Protein AF-A0A7V1NTK4-F1 (afdb_monomer)

Nearest PDB structures (foldseek):
  6zw6-assembly1_A  TM=6.137E-01  e=1.648E+00  Nostoc punctiforme
  6zw5-assembly1_A  TM=5.924E-01  e=5.389E+00  Nostoc punctiforme
  6zvt-assembly1_A  TM=5.820E-01  e=6.829E+00  Nostoc punctiforme
  9eom-assembly1_A-2  TM=5.342E-01  e=8.157E+00  Synechocystis sp. PCC 6803

Secondary structure (DSSP, 8-state):
--HHHHHHHHHHHGGGGHHHHHHHHHHHHHHHHHHHHHHHHHHHHHHHHHH-TTS--HHHHHHHHHHHHHHHHHHHHHHHHHHHHHHHHHHHHHHHHHHHHGGGTTTSTTS-HHHHHHHHHH--

Foldseek 3Di:
DDPVVVVVVLVVVCVVVVVLVVLLVVLVVVLVVLVVVLVVLVVVLVVCCVVCVPDDSVVSVVVNVVSVVSSVVSVVSNVVSVVVSVVVSVVVLVVVVCVVVVVVPPPPPPDPPVVVVVVSVVVD

Radius of gyration: 24.44 Å; Cα contacts (8 Å, |Δi|>4): 50; chains: 1; bounding box: 51×30×72 Å

Sequence (124 aa):
MNQRKVLWRLLGMIRSLWGVMLFSIAMRTLNQSSGIAILTLGAWGLGLAIAQPTGNSRPVLVALVVMGMLKGVFRYLEQFSAHYVAFHLLAIIRDRFYLRIEPLAPAVLGERSGDVVSRAVSDA

Structure (mmCIF, N/CA/C/O backbone):
data_AF-A0A7V1NTK4-F1
#
_entry.id   AF-A0A7V1NTK4-F1
#
loop_
_atom_site.group_PDB
_atom_site.id
_atom_site.type_symbol
_atom_site.label_atom_id
_atom_site.label_alt_id
_atom_site.label_comp_id
_atom_site.label_asym_id
_atom_site.label_entity_id
_atom_site.label_seq_id
_atom_site.pdbx_PDB_ins_code
_atom_site.Cartn_x
_atom_site.Cartn_y
_atom_site.Cartn_z
_atom_site.occupancy
_atom_site.B_iso_or_equiv
_atom_site.auth_seq_id
_atom_site.auth_comp_id
_atom_site.auth_asym_id
_atom_site.auth_atom_id
_atom_site.pdbx_PDB_model_num
ATOM 1 N N . MET A 1 1 ? -1.214 3.061 32.966 1.00 56.53 1 MET A N 1
ATOM 2 C CA . MET A 1 1 ? -1.759 1.827 32.346 1.00 56.53 1 MET A CA 1
ATOM 3 C C . MET A 1 1 ? -0.845 1.444 31.181 1.00 56.53 1 MET A C 1
ATOM 5 O O . MET A 1 1 ? -0.594 2.299 30.347 1.00 56.53 1 MET A O 1
ATOM 9 N N . ASN A 1 2 ? -0.256 0.240 31.155 1.00 70.38 2 ASN A N 1
ATOM 10 C CA . ASN A 1 2 ? 0.754 -0.114 30.139 1.00 70.38 2 ASN A CA 1
ATOM 11 C C . ASN A 1 2 ? 0.161 -0.087 28.721 1.00 70.38 2 ASN A C 1
ATOM 13 O O . ASN A 1 2 ? -0.737 -0.876 28.429 1.00 70.38 2 ASN A O 1
ATOM 17 N N . GLN A 1 3 ? 0.722 0.745 27.838 1.00 72.06 3 GLN A N 1
ATOM 18 C CA . GLN A 1 3 ? 0.346 0.896 26.420 1.00 72.06 3 GLN A CA 1
ATOM 19 C C . GLN A 1 3 ? 0.213 -0.457 25.695 1.00 72.06 3 GLN A C 1
ATOM 21 O O . GLN A 1 3 ? -0.735 -0.703 24.952 1.00 72.06 3 GLN A O 1
ATOM 26 N N . ARG A 1 4 ? 1.101 -1.408 26.020 1.00 74.44 4 ARG A N 1
ATOM 27 C CA . ARG A 1 4 ? 1.062 -2.782 25.493 1.00 74.44 4 ARG A CA 1
ATOM 28 C C . ARG A 1 4 ? -0.246 -3.510 25.828 1.00 74.44 4 ARG A C 1
ATOM 30 O O . ARG A 1 4 ? -0.805 -4.168 24.962 1.00 74.44 4 ARG A O 1
ATOM 37 N N . LYS A 1 5 ? -0.775 -3.383 27.051 1.00 75.19 5 LYS A N 1
ATOM 38 C CA . LYS A 1 5 ? -2.032 -4.053 27.441 1.00 75.19 5 LYS A CA 1
ATOM 39 C C . LYS A 1 5 ? -3.237 -3.487 26.683 1.00 75.19 5 LYS A C 1
ATOM 41 O O . LYS A 1 5 ? -4.158 -4.239 26.389 1.00 75.19 5 LYS A O 1
ATOM 46 N N . VAL A 1 6 ? -3.220 -2.193 26.355 1.00 71.75 6 VAL A N 1
ATOM 47 C CA . VAL A 1 6 ? -4.275 -1.537 25.563 1.00 71.75 6 VAL A CA 1
ATOM 48 C C . VAL A 1 6 ? -4.248 -2.046 24.122 1.00 71.75 6 VAL A C 1
ATOM 50 O O . VAL A 1 6 ? -5.272 -2.518 23.633 1.00 71.75 6 VAL A O 1
ATOM 53 N N . LEU A 1 7 ? -3.066 -2.075 23.495 1.00 71.88 7 LEU A N 1
ATOM 54 C CA . LEU A 1 7 ? -2.865 -2.627 22.149 1.00 71.88 7 LEU A CA 1
ATOM 55 C C . LEU A 1 7 ? -3.349 -4.075 22.029 1.00 71.88 7 LEU A C 1
ATOM 57 O O . LEU A 1 7 ? -4.098 -4.398 21.112 1.00 71.88 7 LEU A O 1
ATOM 61 N N . TRP A 1 8 ? -2.995 -4.937 22.985 1.00 72.50 8 TRP A N 1
ATOM 62 C CA . TRP A 1 8 ? -3.443 -6.334 22.993 1.00 72.50 8 TRP A CA 1
ATOM 63 C C . TRP A 1 8 ? -4.965 -6.477 23.137 1.00 72.50 8 TRP A C 1
ATOM 65 O O . TRP A 1 8 ? -5.563 -7.379 22.551 1.00 72.50 8 TRP A O 1
ATOM 75 N N . ARG A 1 9 ? -5.618 -5.570 23.873 1.00 69.00 9 ARG A N 1
ATOM 76 C CA . ARG A 1 9 ? -7.079 -5.566 24.042 1.00 69.00 9 ARG A CA 1
ATOM 77 C C . ARG A 1 9 ? -7.808 -5.089 22.784 1.00 69.00 9 ARG A C 1
ATOM 79 O O . ARG A 1 9 ? -8.868 -5.626 22.471 1.00 69.00 9 ARG A O 1
ATOM 86 N N . LEU A 1 10 ? -7.238 -4.115 22.070 1.00 68.00 10 LEU A N 1
ATOM 87 C CA . LEU A 1 10 ? -7.746 -3.634 20.781 1.00 68.00 10 LEU A CA 1
ATOM 88 C C . LEU A 1 10 ? -7.548 -4.687 19.682 1.00 68.00 10 LEU A C 1
ATOM 90 O O . LEU A 1 10 ? -8.497 -5.014 18.975 1.00 68.00 10 LEU A O 1
ATOM 94 N N . LEU A 1 11 ? -6.370 -5.315 19.614 1.00 66.19 11 LEU A N 1
ATOM 95 C CA . LEU A 1 11 ? -6.080 -6.414 18.682 1.00 66.19 11 LEU A CA 1
ATOM 96 C C . LEU A 1 11 ? -7.015 -7.618 18.874 1.00 66.19 11 LEU A C 1
ATOM 98 O O . LEU A 1 11 ? -7.434 -8.231 17.893 1.00 66.19 11 LEU A O 1
ATOM 102 N N . GLY A 1 12 ? -7.388 -7.932 20.120 1.00 68.00 12 GLY A N 1
ATOM 103 C CA . GLY A 1 12 ? -8.380 -8.967 20.421 1.00 68.00 12 GLY A CA 1
ATOM 104 C C . GLY A 1 12 ? -9.799 -8.625 19.942 1.00 68.00 12 GLY A C 1
ATOM 105 O O . GLY A 1 12 ? -10.538 -9.524 19.552 1.00 68.00 12 GLY A O 1
ATOM 106 N N . MET A 1 13 ? -10.167 -7.340 19.915 1.00 65.12 13 MET A N 1
ATOM 107 C CA . MET A 1 13 ? -11.450 -6.849 19.381 1.00 65.12 13 MET A CA 1
ATOM 108 C C . MET A 1 13 ? -11.500 -6.892 17.852 1.00 65.12 13 MET A C 1
ATOM 110 O O . MET A 1 13 ? -12.519 -7.248 17.272 1.00 65.12 13 MET A O 1
ATOM 114 N N . ILE A 1 14 ? -10.374 -6.596 17.203 1.00 64.31 14 ILE A N 1
ATOM 115 C CA . ILE A 1 14 ? -10.219 -6.616 15.741 1.00 64.31 14 ILE A CA 1
ATOM 116 C C . ILE A 1 14 ? -10.069 -8.062 15.223 1.00 64.31 14 ILE A C 1
ATOM 118 O O . ILE A 1 14 ? -9.935 -8.282 14.023 1.00 64.31 14 ILE A O 1
ATOM 122 N N . ARG A 1 15 ? -10.143 -9.095 16.084 1.00 64.75 15 ARG A N 1
ATOM 123 C CA . ARG A 1 15 ? -9.973 -10.505 15.684 1.00 64.75 15 ARG A CA 1
ATOM 124 C C . ARG A 1 15 ? -10.883 -10.923 14.515 1.00 64.75 15 ARG A C 1
ATOM 126 O O . ARG A 1 15 ? -10.449 -11.683 13.656 1.00 64.75 15 ARG A O 1
ATOM 133 N N . SER A 1 16 ? -12.093 -10.367 14.433 1.00 68.06 16 SER A N 1
ATOM 134 C CA . SER A 1 16 ? -13.038 -10.619 13.332 1.00 68.06 16 SER A CA 1
ATOM 135 C C . SER A 1 16 ? -12.620 -10.011 11.980 1.00 68.06 16 SER A C 1
ATOM 137 O O . SER A 1 16 ? -13.156 -10.399 10.948 1.00 68.06 16 SER A O 1
ATOM 139 N N . LEU A 1 17 ? -11.673 -9.069 11.963 1.00 69.38 17 LEU A N 1
ATOM 140 C CA . LEU A 1 17 ? -11.235 -8.299 10.788 1.00 69.38 17 LEU A CA 1
ATOM 141 C C . LEU A 1 17 ? -9.837 -8.699 10.292 1.00 69.38 17 LEU A C 1
ATOM 143 O O . LEU A 1 17 ? -9.256 -8.017 9.447 1.00 69.38 17 LEU A O 1
ATOM 147 N N . TRP A 1 18 ? -9.281 -9.806 10.795 1.00 72.69 18 TRP A N 1
ATOM 148 C CA . TRP A 1 18 ? -7.934 -10.254 10.428 1.00 72.69 18 TRP A CA 1
ATOM 149 C C . TRP A 1 18 ? -7.754 -10.463 8.926 1.00 72.69 18 TRP A C 1
ATOM 151 O O . TRP A 1 18 ? -6.699 -10.118 8.403 1.00 72.69 18 TRP A O 1
ATOM 161 N N . GLY A 1 19 ? -8.783 -10.945 8.220 1.00 78.81 19 GLY A N 1
ATOM 162 C CA . GLY A 1 19 ? -8.730 -11.099 6.763 1.00 78.81 19 GLY A CA 1
ATOM 163 C C . GLY A 1 19 ? -8.516 -9.770 6.030 1.00 78.81 19 GLY A C 1
ATOM 164 O O . GLY A 1 19 ? -7.701 -9.694 5.115 1.00 78.81 19 GLY A O 1
ATOM 165 N N . VAL A 1 20 ? -9.174 -8.699 6.483 1.00 79.69 20 VAL A N 1
ATOM 166 C CA . VAL A 1 20 ? -9.052 -7.363 5.876 1.00 79.69 20 VAL A CA 1
ATOM 167 C C . VAL A 1 20 ? -7.706 -6.724 6.215 1.00 79.69 20 VAL A C 1
ATOM 169 O O . VAL A 1 20 ? -7.087 -6.113 5.347 1.00 79.69 20 VAL A O 1
ATOM 172 N N . MET A 1 21 ? -7.204 -6.902 7.441 1.00 81.38 21 MET A N 1
ATOM 173 C CA . MET A 1 21 ? -5.854 -6.446 7.796 1.00 81.38 21 MET A CA 1
ATOM 174 C C . MET A 1 21 ? -4.773 -7.175 6.998 1.00 81.38 21 MET A C 1
ATOM 176 O O . MET A 1 21 ? -3.851 -6.531 6.505 1.00 81.38 21 MET A O 1
ATOM 180 N N . LEU A 1 22 ? -4.881 -8.498 6.841 1.00 85.00 22 LEU A N 1
ATOM 181 C CA . LEU A 1 22 ? -3.911 -9.273 6.068 1.00 85.00 22 LEU A CA 1
ATOM 182 C C . LEU A 1 22 ? -3.913 -8.837 4.597 1.00 85.00 22 LEU A C 1
ATOM 184 O O . LEU A 1 22 ? -2.852 -8.661 4.003 1.00 85.00 22 LEU A O 1
ATOM 188 N N . PHE A 1 23 ? -5.102 -8.584 4.041 1.00 86.50 23 PHE A N 1
ATOM 189 C CA . PHE A 1 23 ? -5.263 -8.016 2.705 1.00 86.50 23 PHE A CA 1
ATOM 190 C C . PHE A 1 23 ? -4.633 -6.621 2.592 1.00 86.50 23 PHE A C 1
ATOM 192 O O . PHE A 1 23 ? -3.891 -6.362 1.649 1.00 86.50 23 PHE A O 1
ATOM 199 N N . SER A 1 24 ? -4.857 -5.746 3.576 1.00 84.75 24 SER A N 1
ATOM 200 C CA . SER A 1 24 ? -4.248 -4.411 3.632 1.00 84.75 24 SER A CA 1
ATOM 201 C C . SER A 1 24 ? -2.717 -4.481 3.646 1.00 84.75 24 SER A C 1
ATOM 203 O O . SER A 1 24 ? -2.055 -3.789 2.874 1.00 84.75 24 SER A O 1
ATOM 205 N N . ILE A 1 25 ? -2.143 -5.386 4.446 1.00 87.31 25 ILE A N 1
ATOM 206 C CA . ILE A 1 25 ? -0.693 -5.615 4.509 1.00 87.31 25 ILE A CA 1
ATOM 207 C C . ILE A 1 25 ? -0.164 -6.154 3.173 1.00 87.31 25 ILE A C 1
ATOM 209 O O . ILE A 1 25 ? 0.876 -5.691 2.709 1.00 87.31 25 ILE A O 1
ATOM 213 N N . ALA A 1 26 ? -0.874 -7.085 2.532 1.00 89.62 26 ALA A N 1
ATOM 214 C CA . ALA A 1 26 ? -0.493 -7.609 1.221 1.00 89.62 26 ALA A CA 1
ATOM 215 C C . ALA A 1 26 ? -0.540 -6.528 0.125 1.00 89.62 26 ALA A C 1
ATOM 217 O O . ALA A 1 26 ? 0.378 -6.418 -0.683 1.00 89.62 26 ALA A O 1
ATOM 218 N N . MET A 1 27 ? -1.574 -5.683 0.113 1.00 88.44 27 MET A N 1
ATOM 219 C CA . MET A 1 27 ? -1.655 -4.553 -0.821 1.00 88.44 27 MET A CA 1
ATOM 220 C C . MET A 1 27 ? -0.543 -3.536 -0.563 1.00 88.44 27 MET A C 1
ATOM 222 O O . MET A 1 27 ? 0.059 -3.035 -1.510 1.00 88.44 27 MET A O 1
ATOM 226 N N . ARG A 1 28 ? -0.207 -3.287 0.706 1.00 90.25 28 ARG A N 1
ATOM 227 C CA . ARG A 1 28 ? 0.896 -2.405 1.097 1.00 90.25 28 ARG A CA 1
ATOM 228 C C . ARG A 1 28 ? 2.251 -2.915 0.621 1.00 90.25 28 ARG A C 1
ATOM 230 O O . ARG A 1 28 ? 3.049 -2.136 0.101 1.00 90.25 28 ARG A O 1
ATOM 237 N N . THR A 1 29 ? 2.531 -4.208 0.773 1.00 92.12 29 THR A N 1
ATOM 238 C CA . THR A 1 29 ? 3.794 -4.787 0.290 1.00 92.12 29 THR A CA 1
ATOM 239 C C . THR A 1 29 ? 3.876 -4.757 -1.235 1.00 92.12 29 THR A C 1
ATOM 241 O O . THR A 1 29 ? 4.931 -4.410 -1.764 1.00 92.12 29 THR A O 1
ATOM 244 N N . LEU A 1 30 ? 2.771 -5.020 -1.943 1.00 91.25 30 LEU A N 1
ATOM 245 C CA . LEU A 1 30 ? 2.687 -4.905 -3.406 1.00 91.25 30 LEU A CA 1
ATOM 246 C C . LEU A 1 30 ? 2.836 -3.460 -3.907 1.00 91.25 30 LEU A C 1
ATOM 248 O O . LEU A 1 30 ? 3.503 -3.204 -4.910 1.00 91.25 30 LEU A O 1
ATOM 252 N N . ASN A 1 31 ? 2.244 -2.494 -3.209 1.00 91.50 31 ASN A N 1
ATOM 253 C CA . ASN A 1 31 ? 2.393 -1.073 -3.510 1.00 91.50 31 ASN A CA 1
ATOM 254 C C . ASN A 1 31 ? 3.859 -0.632 -3.342 1.00 91.50 31 ASN A C 1
ATOM 256 O O . ASN A 1 31 ? 4.423 0.034 -4.218 1.00 91.50 31 ASN A O 1
ATOM 260 N N . GLN A 1 32 ? 4.509 -1.064 -2.256 1.00 91.62 32 GLN A N 1
ATOM 261 C CA . GLN A 1 32 ? 5.915 -0.759 -2.002 1.00 91.62 32 GLN A CA 1
ATOM 262 C C . GLN A 1 32 ? 6.844 -1.418 -3.032 1.00 91.62 32 GLN A C 1
ATOM 264 O O . GLN A 1 32 ? 7.748 -0.755 -3.547 1.00 91.62 32 GLN A O 1
ATOM 269 N N . SER A 1 33 ? 6.605 -2.685 -3.384 1.00 91.31 33 SER A N 1
ATOM 270 C CA . SER A 1 33 ? 7.389 -3.384 -4.408 1.00 91.31 33 SER A CA 1
ATOM 271 C C . SER A 1 33 ? 7.208 -2.753 -5.790 1.00 91.31 33 SER A C 1
ATOM 273 O O . SER A 1 33 ? 8.196 -2.558 -6.495 1.00 91.31 33 SER A O 1
ATOM 275 N N . SER A 1 34 ? 5.993 -2.320 -6.139 1.00 89.56 34 SER A N 1
ATOM 276 C CA . SER A 1 34 ? 5.722 -1.571 -7.376 1.00 89.56 34 SER A CA 1
ATOM 277 C C . SER A 1 34 ? 6.485 -0.244 -7.413 1.00 89.56 34 SER A C 1
ATOM 279 O O . SER A 1 34 ? 6.995 0.156 -8.456 1.00 89.56 34 SER A O 1
ATOM 281 N N . GLY A 1 35 ? 6.627 0.437 -6.270 1.00 90.50 35 GLY A N 1
ATOM 282 C CA . GLY A 1 35 ? 7.467 1.631 -6.158 1.00 90.50 35 GLY A CA 1
ATOM 283 C C . GLY A 1 35 ? 8.935 1.356 -6.497 1.00 90.50 35 GLY A C 1
ATOM 284 O O . GLY A 1 35 ? 9.528 2.094 -7.282 1.00 90.50 35 GLY A O 1
ATOM 285 N N . ILE A 1 36 ? 9.496 0.272 -5.958 1.00 93.69 36 ILE A N 1
ATOM 286 C CA . ILE A 1 36 ? 10.873 -0.158 -6.248 1.00 93.69 36 ILE A CA 1
ATOM 287 C C . ILE A 1 36 ? 11.013 -0.566 -7.724 1.00 93.69 36 ILE A C 1
ATOM 289 O O . ILE A 1 36 ? 11.988 -0.194 -8.380 1.00 93.69 36 ILE A O 1
ATOM 293 N N . ALA A 1 37 ? 10.023 -1.271 -8.277 1.00 91.94 37 ALA A N 1
ATOM 294 C CA . ALA A 1 37 ? 10.003 -1.686 -9.678 1.00 91.94 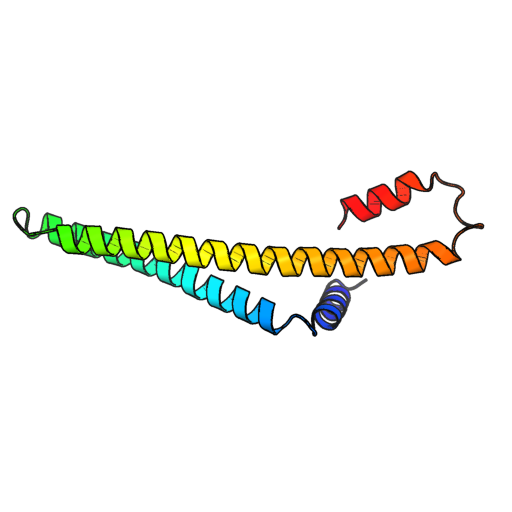37 ALA A CA 1
ATOM 295 C C . ALA A 1 37 ? 9.994 -0.488 -10.644 1.00 91.94 37 ALA A C 1
ATOM 297 O O . ALA A 1 37 ? 10.749 -0.475 -11.609 1.00 91.94 37 ALA A O 1
ATOM 298 N N . ILE A 1 38 ? 9.205 0.554 -10.365 1.00 92.75 38 ILE A N 1
ATOM 299 C CA . ILE A 1 38 ? 9.185 1.780 -11.182 1.00 92.75 38 ILE A CA 1
ATOM 300 C C . ILE A 1 38 ? 10.546 2.479 -11.154 1.00 92.75 38 ILE A C 1
ATOM 302 O O . ILE A 1 38 ? 11.039 2.893 -12.200 1.00 92.75 38 ILE A O 1
ATOM 306 N N . LEU A 1 39 ? 11.168 2.601 -9.975 1.00 94.25 39 LEU A N 1
ATOM 307 C CA . LEU A 1 39 ? 12.478 3.246 -9.841 1.00 94.25 39 LEU A CA 1
ATOM 308 C C . LEU A 1 39 ? 13.568 2.479 -10.598 1.00 94.25 39 LEU A C 1
ATOM 310 O O . LEU A 1 39 ? 14.354 3.078 -11.330 1.00 94.25 39 LEU A O 1
ATOM 314 N N . THR A 1 40 ? 13.589 1.154 -10.459 1.00 93.62 40 THR A N 1
ATOM 315 C CA . THR A 1 40 ? 14.566 0.285 -11.134 1.00 93.62 40 THR A CA 1
ATOM 316 C C . THR A 1 40 ? 14.361 0.255 -12.650 1.00 93.62 40 THR A C 1
ATOM 318 O O . THR A 1 40 ? 15.326 0.440 -13.390 1.00 93.62 40 THR A O 1
ATOM 321 N N . LEU A 1 41 ? 13.117 0.120 -13.129 1.00 92.38 41 LEU A N 1
ATOM 322 C CA . LEU A 1 41 ? 12.783 0.205 -14.557 1.00 92.38 41 LEU A CA 1
ATOM 323 C C . LEU A 1 41 ? 13.091 1.586 -15.142 1.00 92.38 41 LEU A C 1
ATOM 325 O O . LEU A 1 41 ? 13.567 1.673 -16.271 1.00 92.38 41 LEU A O 1
ATOM 329 N N . GLY A 1 42 ? 12.854 2.657 -14.383 1.00 91.81 42 GLY A N 1
ATOM 330 C CA . GLY A 1 42 ? 13.176 4.021 -14.792 1.00 91.81 42 GLY A CA 1
ATOM 331 C C . GLY A 1 42 ? 14.680 4.227 -14.964 1.00 91.81 42 GLY A C 1
ATOM 332 O O . GL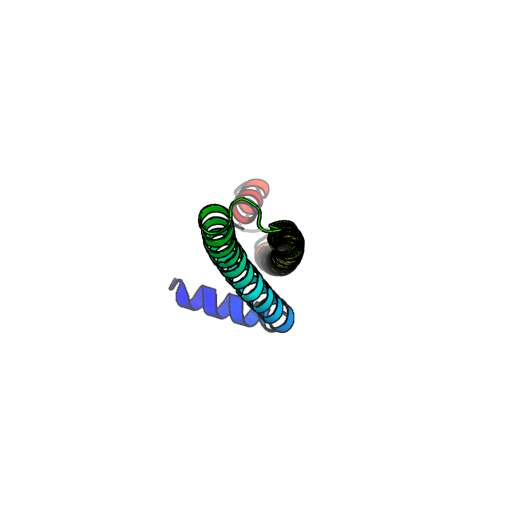Y A 1 42 ? 15.112 4.741 -15.994 1.00 91.81 42 GLY A O 1
ATOM 333 N N . ALA A 1 43 ? 15.483 3.764 -14.002 1.00 93.81 43 ALA A N 1
ATOM 334 C CA . ALA A 1 43 ? 16.941 3.838 -14.074 1.00 93.81 43 ALA A CA 1
ATOM 335 C C . ALA A 1 43 ? 17.506 3.010 -15.241 1.00 93.81 43 ALA A C 1
ATOM 337 O O . ALA A 1 43 ? 18.332 3.504 -16.009 1.00 93.81 43 ALA A O 1
ATOM 338 N N . TRP A 1 44 ? 17.020 1.778 -15.417 1.00 91.56 44 TRP A N 1
ATOM 339 C CA . TRP A 1 44 ? 17.399 0.917 -16.541 1.00 91.56 44 TRP A CA 1
ATOM 340 C C . TRP A 1 44 ? 17.018 1.533 -17.893 1.00 91.56 44 TRP A C 1
ATOM 342 O O . TRP A 1 44 ? 17.827 1.588 -18.818 1.00 91.56 44 TRP A O 1
ATOM 352 N N . GLY A 1 45 ? 15.793 2.050 -17.987 1.00 90.50 45 GLY A N 1
ATOM 353 C CA . GLY A 1 45 ? 15.271 2.739 -19.159 1.00 90.50 45 GLY A CA 1
ATOM 354 C C . GLY A 1 45 ? 16.096 3.949 -19.571 1.00 90.50 45 GLY A C 1
ATOM 355 O O . GLY A 1 45 ? 16.394 4.124 -20.752 1.00 90.50 45 GLY A O 1
ATOM 356 N N . LEU A 1 46 ? 16.495 4.758 -18.590 1.00 90.38 46 LEU A N 1
ATOM 357 C CA . LEU A 1 46 ? 17.370 5.903 -18.807 1.00 90.38 46 LEU A CA 1
ATOM 358 C C . LEU A 1 46 ? 18.751 5.461 -19.308 1.00 90.38 46 LEU A C 1
ATOM 360 O O . LEU A 1 46 ? 19.259 6.033 -20.269 1.00 90.38 46 LEU A O 1
ATOM 364 N N . GLY A 1 47 ? 19.326 4.411 -18.714 1.00 91.56 47 GLY A N 1
ATOM 365 C CA . GLY A 1 47 ? 20.595 3.835 -19.165 1.00 91.56 47 GLY A CA 1
ATOM 366 C C . GLY A 1 47 ? 20.548 3.366 -20.623 1.00 91.56 47 GLY A C 1
ATOM 367 O O . GLY A 1 47 ? 21.453 3.677 -21.396 1.00 91.56 47 GLY A O 1
ATOM 368 N N . LEU A 1 48 ? 19.464 2.695 -21.029 1.00 88.94 48 LEU A N 1
ATOM 369 C CA . LEU A 1 48 ? 19.251 2.285 -22.421 1.00 88.94 48 LEU A CA 1
ATOM 370 C C . LEU A 1 48 ? 19.126 3.479 -23.373 1.00 88.94 48 LEU A C 1
ATOM 372 O O . LEU A 1 48 ? 19.711 3.453 -24.453 1.00 88.94 48 LEU A O 1
ATOM 376 N N . ALA A 1 49 ? 18.397 4.523 -22.975 1.00 88.19 49 ALA A N 1
ATOM 377 C CA . ALA A 1 49 ? 18.225 5.723 -23.792 1.00 88.19 49 ALA A CA 1
ATOM 378 C C . ALA A 1 49 ? 19.549 6.474 -24.019 1.00 88.19 49 ALA A C 1
ATOM 380 O O . ALA A 1 49 ? 19.761 7.033 -25.092 1.00 88.19 49 ALA A O 1
ATOM 381 N N . ILE A 1 50 ? 20.449 6.457 -23.029 1.00 90.50 50 ILE A N 1
ATOM 382 C CA . ILE A 1 50 ? 21.792 7.038 -23.148 1.00 90.50 50 ILE A CA 1
ATOM 383 C C . ILE A 1 50 ? 22.690 6.158 -24.030 1.00 90.50 50 ILE A C 1
ATOM 385 O O . ILE A 1 50 ? 23.405 6.676 -24.885 1.00 90.50 50 ILE A O 1
ATOM 389 N N . ALA A 1 51 ? 22.657 4.835 -23.841 1.00 89.38 51 ALA A N 1
ATOM 390 C CA . ALA A 1 51 ? 23.513 3.900 -24.573 1.00 89.38 51 ALA A CA 1
ATOM 391 C C . ALA A 1 51 ? 23.126 3.747 -26.054 1.00 89.38 51 ALA A C 1
ATOM 393 O O . ALA A 1 51 ? 23.990 3.499 -26.893 1.00 89.38 51 ALA A O 1
ATOM 394 N N . GLN A 1 52 ? 21.838 3.875 -26.386 1.00 85.88 52 GLN A N 1
ATOM 395 C CA . GLN A 1 52 ? 21.321 3.753 -27.750 1.00 85.88 52 GLN A CA 1
ATOM 396 C C . GLN A 1 52 ? 20.331 4.894 -28.048 1.00 85.88 52 GLN A C 1
ATOM 398 O O . GLN A 1 52 ? 19.119 4.694 -27.946 1.00 85.88 52 GLN A O 1
ATOM 403 N N . PRO A 1 53 ? 20.813 6.079 -28.473 1.00 77.12 53 PRO A N 1
ATOM 404 C CA . PRO A 1 53 ? 19.971 7.265 -28.682 1.00 77.12 53 PRO A CA 1
ATOM 405 C C . PRO A 1 53 ? 18.887 7.090 -29.756 1.00 77.12 53 PRO A C 1
ATOM 407 O O . PRO A 1 53 ? 17.849 7.744 -29.711 1.00 77.12 53 PRO A O 1
ATOM 410 N N . THR A 1 54 ? 19.118 6.206 -30.729 1.00 81.06 54 THR A N 1
ATOM 411 C CA . THR A 1 54 ? 18.166 5.847 -31.796 1.00 81.06 54 THR A CA 1
ATOM 412 C C . THR A 1 54 ? 17.318 4.616 -31.455 1.00 81.06 54 THR A C 1
ATOM 414 O O . THR A 1 54 ? 16.477 4.204 -32.255 1.00 81.06 54 THR A O 1
ATOM 417 N N . GLY A 1 55 ? 17.527 4.017 -30.279 1.00 79.81 55 GLY A N 1
ATOM 418 C CA . GLY A 1 55 ? 16.785 2.858 -29.802 1.00 79.81 55 GLY A CA 1
ATOM 419 C C . GLY A 1 55 ? 15.324 3.187 -29.487 1.00 79.81 55 GLY A C 1
ATOM 420 O O . GLY A 1 55 ? 14.971 4.295 -29.084 1.00 79.81 55 GLY A O 1
ATOM 421 N N . ASN A 1 56 ? 14.439 2.202 -29.651 1.00 85.81 56 ASN A N 1
ATOM 422 C CA . ASN A 1 56 ? 13.022 2.377 -29.349 1.00 85.81 56 ASN A CA 1
ATOM 423 C C . ASN A 1 56 ? 12.776 2.336 -27.828 1.00 85.81 56 ASN A C 1
ATOM 425 O O . ASN A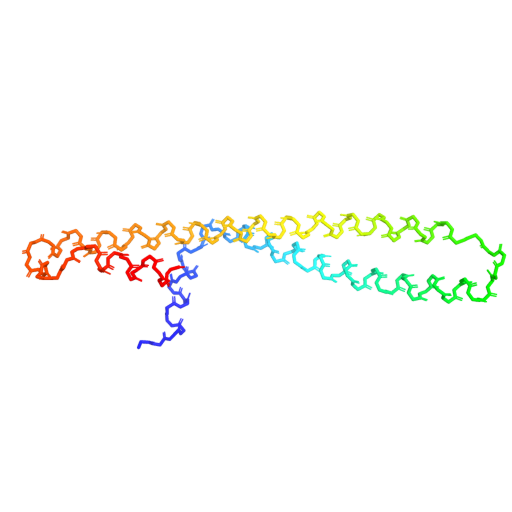 1 56 ? 12.738 1.261 -27.232 1.00 85.81 56 ASN A O 1
ATOM 429 N N . SER A 1 57 ? 12.561 3.498 -27.205 1.00 86.12 57 SER A N 1
ATOM 430 C CA . SER A 1 57 ? 12.269 3.644 -25.765 1.00 86.12 57 SER A CA 1
ATOM 431 C C . SER A 1 57 ? 10.783 3.498 -25.404 1.00 86.12 57 SER A C 1
ATOM 433 O O . SER A 1 57 ? 10.430 3.400 -24.226 1.00 86.12 57 SER A O 1
ATOM 435 N N . ARG A 1 58 ? 9.894 3.411 -26.404 1.00 88.75 58 ARG A N 1
ATOM 436 C CA . ARG A 1 58 ? 8.446 3.220 -26.213 1.00 88.75 58 ARG A CA 1
ATOM 437 C C . ARG A 1 58 ? 8.063 2.052 -25.290 1.00 88.75 58 ARG A C 1
ATOM 439 O O . ARG A 1 58 ? 7.206 2.282 -24.441 1.00 88.75 58 ARG A O 1
ATOM 446 N N . PRO A 1 59 ? 8.639 0.833 -25.382 1.00 89.69 59 PRO A N 1
ATOM 447 C CA . PRO A 1 59 ? 8.225 -0.273 -24.514 1.00 89.69 59 PRO A CA 1
ATOM 448 C C . PRO A 1 59 ? 8.502 0.005 -23.034 1.00 89.69 59 PRO A C 1
ATOM 450 O O . PRO A 1 59 ? 7.683 -0.336 -22.185 1.00 89.69 59 PRO A O 1
ATOM 453 N N . VAL A 1 60 ? 9.611 0.682 -22.723 1.00 90.56 60 VAL A N 1
ATOM 454 C CA . VAL A 1 60 ? 9.952 1.079 -21.351 1.00 90.56 60 VAL A CA 1
ATOM 455 C C . VAL A 1 60 ? 8.952 2.108 -20.828 1.00 90.56 60 VAL A C 1
ATOM 457 O O . VAL A 1 60 ? 8.456 1.972 -19.712 1.00 90.56 60 VAL A O 1
ATOM 460 N N . LEU A 1 61 ? 8.610 3.111 -21.643 1.00 90.88 61 LEU A N 1
ATOM 461 C CA . LEU A 1 61 ? 7.619 4.125 -21.277 1.00 90.88 61 LEU A CA 1
ATOM 462 C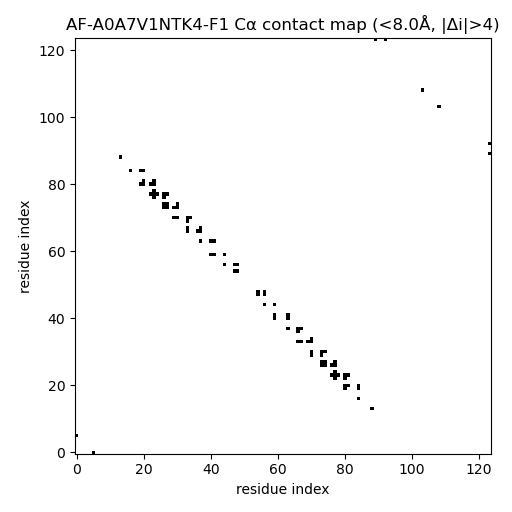 C . LEU A 1 61 ? 6.241 3.504 -21.026 1.00 90.88 61 LEU A C 1
ATOM 464 O O . LEU A 1 61 ? 5.607 3.809 -20.018 1.00 90.88 61 LEU A O 1
ATOM 468 N N . VAL A 1 62 ? 5.799 2.591 -21.894 1.00 94.25 62 VAL A N 1
ATOM 469 C CA . VAL A 1 62 ? 4.535 1.862 -21.711 1.00 94.25 62 VAL A CA 1
ATOM 470 C C . VAL A 1 62 ? 4.574 1.028 -20.428 1.00 94.25 62 VAL A C 1
ATOM 472 O O . VAL A 1 62 ? 3.634 1.093 -19.638 1.00 94.25 62 VAL A O 1
ATOM 475 N N . ALA A 1 63 ? 5.669 0.307 -20.168 1.00 92.19 63 ALA A N 1
ATOM 476 C CA . ALA A 1 63 ? 5.829 -0.470 -18.940 1.00 92.19 63 ALA A CA 1
ATOM 477 C C . ALA A 1 63 ? 5.767 0.410 -17.679 1.00 92.19 63 ALA A C 1
ATOM 479 O O . ALA A 1 63 ? 5.111 0.035 -16.707 1.00 92.19 63 ALA A O 1
ATOM 480 N N . LEU A 1 64 ? 6.385 1.598 -17.702 1.00 93.19 64 LEU A N 1
ATOM 481 C CA . LEU A 1 64 ? 6.327 2.568 -16.604 1.00 93.19 64 LEU A CA 1
ATOM 482 C C . LEU A 1 64 ? 4.907 3.095 -16.368 1.00 93.19 64 LEU A C 1
ATOM 484 O O . LEU A 1 64 ? 4.485 3.189 -15.216 1.00 93.19 64 LEU A O 1
ATOM 488 N N . VAL A 1 65 ? 4.155 3.400 -17.430 1.00 94.75 65 VAL A N 1
ATOM 489 C CA . VAL A 1 65 ? 2.756 3.849 -17.318 1.00 94.75 65 VAL A CA 1
ATOM 490 C C . VAL A 1 65 ? 1.879 2.748 -16.722 1.00 94.75 65 VAL A C 1
ATOM 492 O O . VAL A 1 65 ? 1.126 3.008 -15.783 1.00 94.75 65 VAL A O 1
ATOM 495 N N . VAL A 1 66 ? 2.014 1.511 -17.207 1.00 94.94 66 VAL A N 1
ATOM 496 C CA . VAL A 1 66 ? 1.255 0.356 -16.699 1.00 94.94 66 VAL A CA 1
ATOM 497 C C . VAL A 1 66 ? 1.586 0.085 -15.228 1.00 94.94 66 VAL A C 1
ATOM 499 O O . VAL A 1 66 ? 0.676 -0.045 -14.409 1.00 94.94 66 VAL A O 1
ATOM 502 N N . MET A 1 67 ? 2.872 0.071 -14.860 1.00 92.44 67 MET A N 1
ATOM 503 C CA . MET A 1 67 ? 3.309 -0.061 -13.463 1.00 92.44 67 MET A CA 1
ATOM 504 C C . MET A 1 67 ? 2.795 1.086 -12.584 1.00 92.44 67 MET A C 1
ATOM 506 O O . MET A 1 67 ? 2.370 0.854 -11.452 1.00 92.44 67 MET A O 1
ATOM 510 N N . GLY A 1 68 ? 2.794 2.319 -13.096 1.00 91.88 68 GLY A N 1
ATOM 511 C CA . GLY A 1 68 ? 2.252 3.486 -12.401 1.00 91.88 68 GLY A CA 1
ATOM 512 C C . GLY A 1 68 ? 0.755 3.355 -12.114 1.00 91.88 68 GLY A C 1
ATOM 513 O O . GLY A 1 68 ? 0.320 3.623 -10.991 1.00 91.88 68 GLY A O 1
ATOM 514 N N . MET A 1 69 ? -0.025 2.881 -13.090 1.00 95.00 69 MET A N 1
ATOM 515 C CA . MET A 1 69 ? -1.452 2.596 -12.906 1.00 95.00 69 MET A CA 1
ATOM 516 C C . MET A 1 69 ? -1.682 1.482 -11.880 1.00 95.00 69 MET A C 1
ATOM 518 O O . MET A 1 69 ? -2.474 1.668 -10.957 1.00 95.00 69 MET A O 1
ATOM 522 N N . LEU A 1 70 ? -0.954 0.365 -11.984 1.00 91.25 70 LEU A N 1
ATOM 523 C CA . LEU A 1 70 ? -1.041 -0.746 -11.027 1.00 91.25 70 LEU A CA 1
ATOM 524 C C . LEU A 1 70 ? -0.721 -0.293 -9.600 1.00 91.25 70 LEU A C 1
ATOM 526 O O . LEU A 1 70 ? -1.478 -0.582 -8.674 1.00 91.25 70 LEU A O 1
ATOM 530 N N . LYS A 1 71 ? 0.341 0.499 -9.424 1.00 90.00 71 LYS A N 1
ATOM 531 C CA . LYS A 1 71 ? 0.679 1.111 -8.135 1.00 90.00 71 LYS A CA 1
ATOM 532 C C . LYS A 1 71 ? -0.470 1.970 -7.598 1.00 90.00 71 LYS A C 1
ATOM 534 O O . LYS A 1 71 ? -0.778 1.906 -6.410 1.00 90.00 71 LYS A O 1
ATOM 539 N N . GLY A 1 72 ? -1.119 2.753 -8.460 1.00 90.69 72 GLY A N 1
ATOM 540 C CA . GLY A 1 72 ? -2.299 3.542 -8.100 1.00 90.69 72 GLY A CA 1
ATOM 541 C C . GLY A 1 72 ? -3.444 2.677 -7.568 1.00 90.69 72 GLY A C 1
ATOM 542 O O . GLY A 1 72 ? -4.008 2.994 -6.519 1.00 90.69 72 GLY A O 1
ATOM 543 N N . VAL A 1 73 ? -3.732 1.558 -8.239 1.00 91.88 73 VAL A N 1
ATOM 544 C CA . VAL A 1 73 ? -4.753 0.585 -7.816 1.00 91.88 73 VAL A CA 1
ATOM 545 C C . VAL A 1 73 ? -4.391 -0.046 -6.470 1.00 91.88 73 VAL A C 1
ATOM 547 O O . VAL A 1 73 ? -5.226 -0.059 -5.566 1.00 91.88 73 VAL A O 1
ATOM 550 N N . PHE A 1 74 ? -3.147 -0.501 -6.285 1.00 88.56 74 PHE A N 1
ATOM 551 C CA . PHE A 1 74 ? -2.705 -1.080 -5.010 1.00 88.56 74 PHE A CA 1
ATOM 552 C C . PHE A 1 74 ? -2.793 -0.077 -3.861 1.00 88.56 74 PHE A C 1
ATOM 554 O O . PHE A 1 74 ? -3.288 -0.421 -2.789 1.00 88.56 74 PHE A O 1
ATOM 561 N N . ARG A 1 75 ? -2.403 1.183 -4.095 1.00 89.19 75 ARG A N 1
ATOM 562 C CA . ARG A 1 75 ? -2.542 2.256 -3.101 1.00 89.19 75 ARG A CA 1
ATOM 563 C C . ARG A 1 75 ? -4.005 2.504 -2.735 1.00 89.19 75 ARG A C 1
ATOM 565 O O . ARG A 1 75 ? -4.310 2.707 -1.564 1.00 89.19 75 ARG A O 1
ATOM 572 N N . TYR A 1 76 ? -4.907 2.491 -3.715 1.00 90.00 76 TYR A N 1
ATOM 573 C CA . TYR A 1 76 ? -6.334 2.679 -3.458 1.00 90.00 76 TYR A CA 1
ATOM 574 C C . TYR A 1 76 ? -6.907 1.545 -2.597 1.00 90.00 76 TYR A C 1
ATOM 576 O O . TYR A 1 76 ? -7.577 1.809 -1.601 1.00 90.00 76 TYR A O 1
ATOM 584 N N . LEU A 1 77 ? -6.588 0.290 -2.930 1.00 87.31 77 LEU A N 1
ATOM 585 C CA . LEU A 1 77 ? -7.022 -0.881 -2.161 1.00 87.31 77 LEU A CA 1
ATOM 586 C C . LEU A 1 77 ? -6.436 -0.896 -0.740 1.00 87.31 77 LEU A C 1
ATOM 588 O O . LEU A 1 77 ? -7.139 -1.226 0.221 1.00 87.31 77 LEU A O 1
ATOM 592 N N . GLU A 1 78 ? -5.172 -0.498 -0.586 1.00 86.50 78 GLU A N 1
ATOM 593 C CA . GLU A 1 78 ? -4.534 -0.315 0.722 1.00 86.50 78 GLU A CA 1
ATOM 594 C C . GLU A 1 78 ? -5.297 0.724 1.555 1.00 86.50 78 GLU A C 1
ATOM 596 O O . GLU A 1 78 ? -5.670 0.455 2.697 1.00 86.50 78 GLU A O 1
ATOM 601 N N . GLN A 1 79 ? -5.597 1.888 0.977 1.00 87.19 79 GLN A N 1
ATOM 602 C CA . GLN A 1 79 ? -6.247 2.972 1.707 1.00 87.19 79 GLN A CA 1
ATOM 603 C C . GLN A 1 79 ? -7.706 2.657 2.051 1.00 87.19 79 GLN A C 1
ATOM 605 O O . GLN A 1 79 ? -8.148 2.949 3.162 1.00 87.19 79 GLN A O 1
ATOM 610 N N . PHE A 1 80 ? -8.438 2.005 1.145 1.00 86.81 80 PHE A N 1
ATOM 611 C CA . PHE A 1 80 ? -9.808 1.565 1.397 1.00 86.81 80 PHE A CA 1
ATOM 612 C C . PHE A 1 80 ? -9.875 0.550 2.545 1.00 86.81 80 PHE A C 1
ATOM 614 O O . PHE A 1 80 ? -10.665 0.710 3.476 1.00 86.81 80 PHE A O 1
ATOM 621 N N . SER A 1 81 ? -9.005 -0.465 2.523 1.00 85.25 81 SER A N 1
ATOM 622 C CA . SER A 1 81 ? -8.955 -1.481 3.582 1.00 85.25 81 SER A CA 1
ATOM 623 C C . SER A 1 81 ? -8.530 -0.892 4.930 1.00 85.25 81 SER A C 1
ATOM 625 O O . SER A 1 81 ? -9.134 -1.216 5.954 1.00 85.25 81 SER A O 1
ATOM 627 N N . ALA A 1 82 ? -7.561 0.027 4.940 1.00 82.69 82 ALA A N 1
ATOM 628 C CA . ALA A 1 82 ? -7.145 0.728 6.151 1.00 82.69 82 ALA A CA 1
ATOM 629 C C . ALA A 1 82 ? -8.286 1.567 6.749 1.00 82.69 82 ALA A C 1
ATOM 631 O O . ALA A 1 82 ? -8.519 1.531 7.958 1.00 82.69 82 ALA A O 1
ATOM 632 N N . HIS A 1 83 ? -9.034 2.280 5.904 1.00 87.88 83 HIS A N 1
ATOM 633 C CA . HIS A 1 83 ? -10.149 3.114 6.344 1.00 87.88 83 HIS A CA 1
ATOM 634 C C . HIS A 1 83 ? -11.309 2.285 6.899 1.00 87.88 83 HIS A C 1
ATOM 636 O O . HIS A 1 83 ? -11.871 2.621 7.941 1.00 87.88 83 HIS A O 1
ATOM 642 N N . TYR A 1 84 ? -11.612 1.156 6.255 1.00 84.94 84 TYR A N 1
ATOM 643 C CA . TYR A 1 84 ? -12.610 0.212 6.744 1.00 84.94 84 TYR A CA 1
ATOM 644 C C . TYR A 1 84 ? -12.271 -0.285 8.155 1.00 84.94 84 TYR A C 1
ATOM 646 O O . TYR A 1 84 ? -13.123 -0.259 9.043 1.00 84.94 84 TYR A O 1
ATOM 654 N N . VAL A 1 85 ? -11.014 -0.681 8.390 1.00 83.19 85 VAL A N 1
ATOM 655 C CA . VAL A 1 85 ? -10.554 -1.125 9.715 1.00 83.19 85 VAL A CA 1
ATOM 656 C C . VAL A 1 85 ? -10.644 0.008 10.742 1.00 83.19 85 VAL A C 1
ATOM 658 O O . VAL A 1 85 ? -11.118 -0.227 11.854 1.00 83.19 85 VAL A O 1
ATOM 661 N N . ALA A 1 86 ? -10.246 1.230 10.374 1.00 84.81 86 ALA A N 1
ATOM 662 C CA . ALA A 1 86 ? -10.293 2.390 11.263 1.00 84.81 86 ALA A CA 1
ATOM 663 C C . ALA A 1 86 ? -11.726 2.720 11.713 1.00 84.81 86 ALA A C 1
ATOM 665 O O . ALA A 1 86 ? -11.981 2.855 12.909 1.00 84.81 86 ALA A O 1
ATOM 666 N N . PHE A 1 87 ? -12.684 2.773 10.784 1.00 84.56 87 PHE A N 1
ATOM 667 C CA . PHE A 1 87 ? -14.080 3.046 11.127 1.00 84.56 87 PHE A CA 1
ATOM 668 C C . PHE A 1 87 ? -14.726 1.948 11.954 1.00 84.56 87 PHE A C 1
ATOM 670 O O . PHE A 1 87 ? -15.496 2.242 12.868 1.00 84.56 87 PHE A O 1
ATOM 677 N N . HIS A 1 88 ? -14.402 0.688 11.673 1.00 82.81 88 HIS A N 1
ATOM 678 C CA . HIS A 1 88 ? -14.922 -0.414 12.470 1.00 82.81 88 HIS A CA 1
ATOM 679 C C . HIS A 1 88 ? -14.398 -0.351 13.908 1.00 82.81 88 HIS A C 1
ATOM 681 O O . HIS A 1 88 ? -15.145 -0.572 14.860 1.00 82.81 88 HIS A O 1
ATOM 687 N N . LEU A 1 89 ? -13.123 0.009 14.074 1.00 82.06 89 LEU A N 1
ATOM 688 C CA . LEU A 1 89 ? -12.533 0.208 15.390 1.00 82.06 89 LEU A CA 1
ATOM 689 C C . LEU A 1 89 ? -13.206 1.368 16.134 1.00 82.06 89 LEU A C 1
ATOM 691 O O . LEU A 1 89 ? -13.574 1.211 17.298 1.00 82.06 89 LEU A O 1
ATOM 695 N N . LEU A 1 90 ? -13.426 2.490 15.446 1.00 82.75 90 LEU A N 1
ATOM 696 C CA . LEU A 1 90 ? -14.105 3.659 15.999 1.00 82.75 90 LEU A CA 1
ATOM 697 C C . LEU A 1 90 ? -15.538 3.329 16.443 1.00 82.75 90 LEU A C 1
ATOM 699 O O . LEU A 1 90 ? -15.953 3.731 17.529 1.00 82.75 90 LEU A O 1
ATOM 703 N N . ALA A 1 91 ? -16.276 2.541 15.655 1.00 84.38 91 ALA A N 1
ATOM 704 C CA . ALA A 1 91 ? -17.624 2.099 16.005 1.00 84.38 91 ALA A CA 1
ATOM 705 C C . ALA A 1 91 ? -17.644 1.274 17.303 1.00 84.38 91 ALA A C 1
ATOM 707 O O . ALA A 1 91 ? -18.469 1.532 18.179 1.00 84.38 91 ALA A O 1
ATOM 708 N N . ILE A 1 92 ? -16.701 0.339 17.467 1.00 80.94 92 ILE A N 1
ATOM 709 C CA . ILE A 1 92 ? -16.598 -0.490 18.678 1.00 80.94 92 ILE A CA 1
ATOM 710 C C . ILE A 1 92 ? -16.206 0.350 19.901 1.00 80.94 92 ILE A C 1
ATOM 712 O O . ILE A 1 92 ? -16.725 0.137 21.000 1.00 80.94 92 ILE A O 1
ATOM 716 N N . ILE A 1 93 ? -15.278 1.296 19.733 1.00 82.38 93 ILE A N 1
ATOM 717 C CA . ILE A 1 93 ? -14.876 2.208 20.811 1.00 82.38 93 ILE A CA 1
ATOM 718 C C . ILE A 1 93 ? -16.079 3.040 21.255 1.00 82.38 93 ILE A C 1
ATOM 720 O O . ILE A 1 93 ? -16.342 3.133 22.455 1.00 82.38 93 ILE A O 1
ATOM 724 N N . ARG A 1 94 ? -16.837 3.580 20.296 1.00 85.00 94 ARG A N 1
ATOM 725 C CA . ARG A 1 94 ? -18.011 4.412 20.557 1.00 85.00 94 ARG A CA 1
ATOM 726 C C . ARG A 1 94 ? -19.113 3.646 21.290 1.00 85.00 94 ARG A C 1
ATOM 728 O O . ARG A 1 94 ? -19.643 4.152 22.273 1.00 85.00 94 ARG A O 1
ATOM 735 N N . ASP A 1 95 ? -19.404 2.421 20.866 1.00 83.00 95 ASP A N 1
ATOM 736 C CA . ASP A 1 95 ? -20.379 1.548 21.527 1.00 83.00 95 ASP A CA 1
ATOM 737 C C . ASP A 1 95 ? -20.008 1.287 23.000 1.00 83.00 95 ASP A C 1
ATOM 7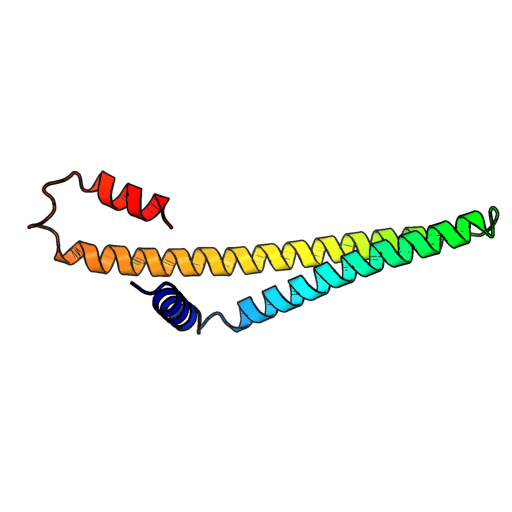39 O O . ASP A 1 95 ? -20.789 1.526 23.922 1.00 83.00 95 ASP A O 1
ATOM 743 N N . ARG A 1 96 ? -18.745 0.921 23.254 1.00 79.62 96 ARG A N 1
ATOM 744 C CA . ARG A 1 96 ? -18.246 0.680 24.618 1.00 79.62 96 ARG A CA 1
ATOM 745 C C . ARG A 1 96 ? -18.194 1.930 25.483 1.00 79.62 96 ARG A C 1
ATOM 747 O O . ARG A 1 96 ? -18.316 1.823 26.704 1.00 79.62 96 ARG A O 1
ATOM 754 N N . PHE A 1 97 ? -17.940 3.083 24.876 1.00 80.06 97 PHE A N 1
ATOM 755 C CA . PHE A 1 97 ? -17.929 4.360 25.573 1.00 80.06 97 PHE A CA 1
ATOM 756 C C . PHE A 1 97 ? -19.334 4.710 26.071 1.00 80.06 97 PHE A C 1
ATOM 758 O O . PHE A 1 97 ? -19.499 4.989 27.258 1.00 80.06 97 PHE A O 1
ATOM 765 N N . TYR A 1 98 ? -20.352 4.590 25.212 1.00 79.88 98 TYR A N 1
ATOM 766 C CA . TYR A 1 98 ? -21.739 4.860 25.595 1.00 79.88 98 TYR A CA 1
ATOM 767 C C . TYR A 1 98 ? -22.262 3.880 26.649 1.00 79.88 98 TYR A C 1
ATOM 769 O O . TYR A 1 98 ? -22.782 4.333 27.666 1.00 79.88 98 TYR A O 1
ATOM 777 N N . LEU A 1 99 ? -22.015 2.574 26.490 1.00 79.00 99 LEU A N 1
ATOM 778 C CA . LEU A 1 99 ? -22.422 1.553 27.471 1.00 79.00 99 LEU A CA 1
ATOM 779 C C . LEU A 1 99 ? -21.823 1.771 28.868 1.00 79.00 99 LEU A C 1
ATOM 781 O O . LEU A 1 99 ? -22.393 1.349 29.869 1.00 79.00 99 LEU A O 1
ATOM 785 N N . ARG A 1 100 ? -20.646 2.400 28.960 1.00 75.69 100 ARG A N 1
ATOM 786 C CA . ARG A 1 100 ? -20.031 2.729 30.253 1.00 75.69 100 ARG A CA 1
ATOM 787 C C . ARG A 1 100 ? -20.545 4.027 30.854 1.00 75.69 100 ARG A C 1
ATOM 789 O O . ARG A 1 100 ? -20.499 4.151 32.072 1.00 75.69 100 ARG A O 1
ATOM 796 N N . ILE A 1 101 ? -20.999 4.970 30.032 1.00 73.81 101 ILE A N 1
ATOM 797 C CA . ILE A 1 101 ? -21.525 6.263 30.488 1.00 73.81 101 ILE A CA 1
ATOM 798 C C . ILE A 1 101 ? -22.989 6.166 30.905 1.00 73.81 101 ILE A C 1
ATOM 800 O O . ILE A 1 101 ? -23.364 6.795 31.891 1.00 73.81 101 ILE A O 1
ATOM 804 N N . GLU A 1 102 ? -23.792 5.362 30.206 1.00 74.81 102 GLU A N 1
ATOM 805 C CA . GLU A 1 102 ? -25.214 5.148 30.498 1.00 74.81 102 GLU A CA 1
ATOM 806 C C . GLU A 1 102 ? -25.510 4.877 31.994 1.00 74.81 102 GLU A C 1
ATOM 808 O O . GLU A 1 102 ? -26.338 5.592 32.555 1.00 74.81 102 GLU A O 1
ATOM 813 N N . PRO A 1 103 ? -24.807 3.968 32.703 1.00 68.19 103 PRO A N 1
ATOM 814 C CA . PRO A 1 103 ? -25.072 3.697 34.122 1.00 68.19 103 PRO A CA 1
ATOM 815 C C . PRO A 1 103 ? -24.510 4.742 35.105 1.00 68.19 103 PRO A C 1
ATOM 817 O O . PRO A 1 103 ? -24.809 4.679 36.296 1.00 68.19 103 PRO A O 1
ATOM 820 N N . LEU A 1 104 ? -23.675 5.686 34.652 1.00 63.12 104 LEU A N 1
ATOM 82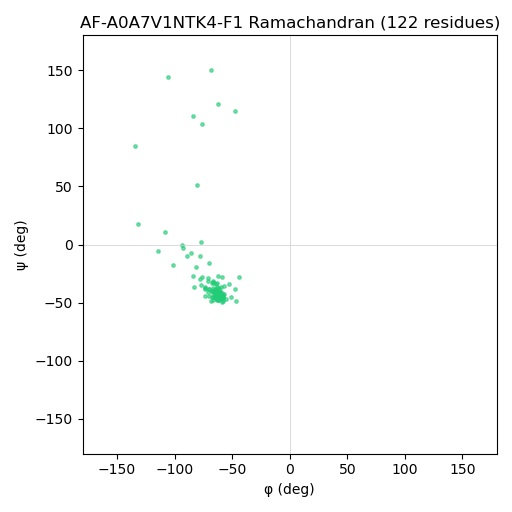1 C CA . LEU A 1 104 ? -23.101 6.755 35.490 1.00 63.12 104 LEU A CA 1
ATOM 822 C C . LEU A 1 104 ? -23.993 8.013 35.533 1.00 63.12 104 LEU A C 1
ATOM 824 O O . LEU A 1 104 ? -23.778 8.908 36.360 1.00 63.12 104 LEU A O 1
ATOM 828 N N . ALA A 1 105 ? -25.018 8.074 34.680 1.00 58.09 105 ALA A N 1
ATOM 829 C CA . ALA A 1 105 ? -26.109 9.037 34.771 1.00 58.09 105 ALA A CA 1
ATOM 830 C C . ALA A 1 105 ? -27.159 8.478 35.755 1.00 58.09 105 ALA A C 1
ATOM 832 O O . ALA A 1 105 ? -27.756 7.450 35.449 1.00 58.09 105 ALA A O 1
ATOM 833 N N . PRO A 1 106 ? -27.355 9.058 36.962 1.00 55.12 106 PRO A N 1
ATOM 834 C CA . PRO A 1 106 ? -27.569 10.486 37.214 1.00 55.12 106 PRO A CA 1
ATOM 835 C C . PRO A 1 106 ? -26.692 11.078 38.344 1.00 55.12 106 PRO A C 1
ATOM 837 O O . PRO A 1 106 ? -27.006 12.146 38.860 1.00 55.12 106 PRO A O 1
ATOM 840 N N . ALA A 1 107 ? -25.603 10.411 38.751 1.00 56.88 107 ALA A N 1
ATOM 841 C CA . ALA A 1 107 ? -24.804 10.820 39.918 1.00 56.88 107 ALA A CA 1
ATOM 842 C C . ALA A 1 107 ? -23.492 11.565 39.580 1.00 56.88 107 ALA A C 1
ATOM 844 O O . ALA A 1 107 ? -22.943 12.234 40.450 1.00 56.88 107 ALA A O 1
ATOM 845 N N . VAL A 1 108 ? -22.981 11.477 38.340 1.00 53.47 108 VAL A N 1
ATOM 846 C CA . VAL A 1 108 ? -21.662 12.042 37.947 1.00 53.47 108 VAL A CA 1
ATOM 847 C C . VAL A 1 108 ? -21.765 13.189 36.921 1.00 53.47 108 VAL A C 1
ATOM 849 O O . VAL A 1 108 ? -20.781 13.862 36.627 1.00 53.47 108 VAL A O 1
ATOM 852 N N . LEU A 1 109 ? -22.962 13.488 36.408 1.00 52.09 109 LEU A N 1
ATOM 853 C CA . LEU A 1 109 ? -23.212 14.567 35.437 1.00 52.09 109 LEU A CA 1
ATOM 854 C C . LEU A 1 109 ? -23.323 15.953 36.109 1.00 52.09 109 LEU A C 1
ATOM 856 O O . LEU A 1 109 ? -24.288 16.683 35.902 1.00 52.09 109 LEU A O 1
ATOM 860 N N . GLY A 1 110 ? -22.339 16.302 36.942 1.00 53.47 110 GLY A N 1
ATOM 861 C CA . GLY A 1 110 ? -22.146 17.666 37.454 1.00 53.47 110 GLY A CA 1
ATOM 862 C C . GLY A 1 110 ? -21.415 18.583 36.465 1.00 53.47 110 GLY A C 1
ATOM 863 O O . GLY A 1 110 ? -21.535 19.801 36.556 1.00 53.47 110 GLY A O 1
ATOM 864 N N . GLU A 1 111 ? -20.710 18.013 35.481 1.00 57.00 111 GLU A N 1
ATOM 865 C CA . GLU A 1 111 ? -20.167 18.742 34.332 1.00 57.00 111 GLU A CA 1
ATOM 866 C C . GLU A 1 111 ? -20.980 18.446 33.069 1.00 57.00 111 GLU A C 1
ATOM 868 O O . GLU A 1 111 ? -21.480 17.334 32.879 1.00 57.00 111 GLU A O 1
ATOM 873 N N . ARG A 1 112 ? -21.129 19.467 32.210 1.00 56.72 112 ARG A N 1
ATOM 874 C CA . ARG A 1 112 ? -21.919 19.416 30.971 1.00 56.72 112 ARG A CA 1
ATOM 875 C C . ARG A 1 112 ? -21.575 18.145 30.191 1.00 56.72 112 ARG A C 1
ATOM 877 O O . ARG A 1 112 ? -20.476 18.017 29.662 1.00 56.72 112 ARG A O 1
ATOM 884 N N . SER A 1 113 ? -22.552 17.251 30.060 1.00 57.09 113 SER A N 1
ATOM 885 C CA . SER A 1 113 ? -22.503 16.004 29.280 1.00 57.09 113 SER A CA 1
ATOM 886 C C . SER A 1 113 ? -21.873 16.158 27.885 1.00 57.09 113 SER A C 1
ATOM 888 O O . SER A 1 113 ? -21.274 15.212 27.379 1.00 57.09 113 SER A O 1
ATOM 890 N N . GLY A 1 114 ? -21.957 17.349 27.281 1.00 57.22 114 GLY A N 1
ATOM 891 C CA . GLY A 1 114 ? -21.324 17.675 26.000 1.00 57.22 114 GLY A CA 1
ATOM 892 C C . GLY A 1 114 ? -19.789 17.684 26.008 1.00 57.22 114 GLY A C 1
ATOM 893 O O . GLY A 1 114 ? -19.189 17.275 25.019 1.00 57.22 114 GLY A O 1
ATOM 894 N N . ASP A 1 115 ? -19.139 18.072 27.108 1.00 61.06 115 ASP A N 1
ATOM 895 C CA . ASP A 1 115 ? -17.672 18.214 27.163 1.00 61.06 115 ASP A CA 1
ATOM 896 C C . ASP A 1 115 ? -16.964 16.859 27.291 1.00 61.06 115 ASP A C 1
ATOM 898 O O . ASP A 1 115 ? -15.918 16.623 26.684 1.00 61.06 115 ASP A O 1
ATOM 902 N N . VAL A 1 116 ? -17.579 15.923 28.016 1.00 58.81 116 VAL A N 1
ATOM 903 C CA . VAL A 1 116 ? -17.064 14.556 28.192 1.00 58.81 116 VAL A CA 1
ATOM 904 C C . VAL A 1 116 ? -17.174 13.743 26.899 1.00 58.81 116 VAL A C 1
ATOM 906 O O . VAL A 1 116 ? -16.257 13.000 26.551 1.00 58.81 116 VAL A O 1
ATOM 909 N N . VAL A 1 117 ? -18.270 13.920 26.153 1.00 59.34 117 VAL A N 1
ATOM 910 C CA . VAL A 1 117 ? -18.460 13.294 24.834 1.00 59.34 117 VAL A CA 1
ATOM 911 C C . VAL A 1 117 ? -17.543 13.940 23.793 1.00 59.34 117 VAL A C 1
ATOM 913 O O . VAL A 1 117 ? -16.931 13.226 23.005 1.00 59.34 117 VAL A O 1
ATOM 916 N N . SER A 1 118 ? -17.381 15.266 23.823 1.00 56.94 118 SER A N 1
ATOM 917 C CA . SER A 1 118 ? -16.495 15.995 22.905 1.00 56.94 118 SER A CA 1
ATOM 918 C C . SER A 1 118 ? -15.030 15.568 23.049 1.00 56.94 118 SER A C 1
ATOM 920 O O . SER A 1 118 ? -14.374 15.269 22.051 1.00 56.94 118 SER A O 1
ATOM 922 N N . ARG A 1 119 ? -14.523 15.429 24.283 1.00 63.72 119 ARG A N 1
ATOM 923 C CA . ARG A 1 119 ? -13.145 14.965 24.529 1.00 63.72 119 ARG A CA 1
ATOM 924 C C . ARG A 1 119 ? -12.922 13.520 24.081 1.00 63.72 119 ARG A C 1
ATOM 926 O O . ARG A 1 119 ? -11.902 13.231 23.473 1.00 63.72 119 ARG A O 1
ATOM 933 N N . ALA A 1 120 ? -13.889 12.632 24.302 1.00 59.41 120 ALA A N 1
ATOM 934 C CA . ALA A 1 120 ? -13.779 11.239 23.868 1.00 59.41 120 ALA A CA 1
ATOM 935 C C . ALA A 1 120 ? -13.880 11.052 22.347 1.00 59.41 120 ALA A C 1
ATOM 937 O O . ALA A 1 120 ? -13.301 10.111 21.818 1.00 59.41 120 ALA A O 1
ATOM 938 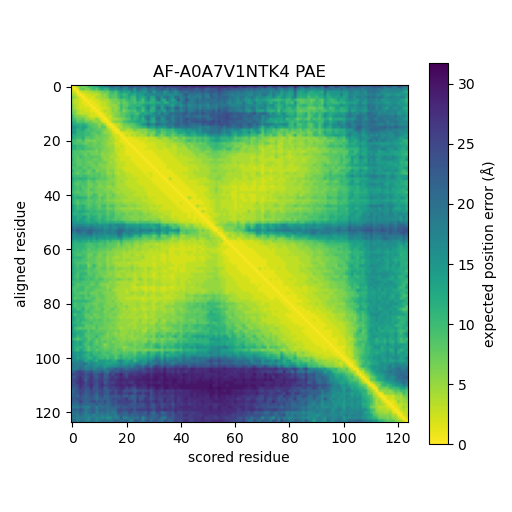N N . VAL A 1 121 ? -14.602 11.934 21.649 1.00 58.16 121 VAL A N 1
ATOM 939 C CA . VAL A 1 121 ? -14.645 11.966 20.178 1.00 58.16 121 VAL A CA 1
ATOM 940 C C . VAL A 1 121 ? -13.386 12.617 19.596 1.00 58.16 121 VAL A C 1
ATOM 942 O O . VAL A 1 121 ? -12.976 12.247 18.505 1.00 58.16 121 VAL A O 1
ATOM 945 N N . SER A 1 122 ? -12.762 13.553 20.316 1.00 55.19 122 SER A N 1
ATOM 946 C CA . SER A 1 122 ? -11.531 14.228 19.878 1.00 55.19 122 SER A CA 1
ATOM 947 C C . SER A 1 122 ? -10.271 13.364 20.031 1.00 55.19 122 SER A C 1
ATOM 949 O O . SER A 1 122 ? -9.319 13.553 19.280 1.00 55.19 122 SER A O 1
ATOM 951 N N . ASP A 1 123 ? -10.269 12.426 20.985 1.00 56.75 123 ASP A N 1
ATOM 952 C CA . ASP A 1 123 ? -9.155 11.500 21.255 1.00 56.75 123 ASP 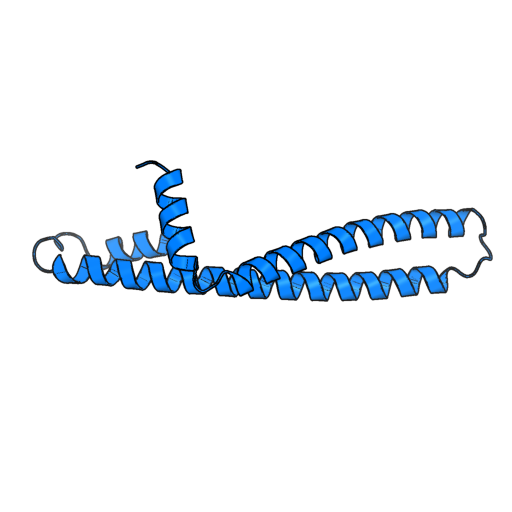A CA 1
ATOM 953 C C . ASP A 1 123 ? -9.262 10.147 20.510 1.00 56.75 123 ASP A C 1
ATOM 955 O O . ASP A 1 123 ? -8.375 9.298 20.657 1.00 56.75 123 ASP A O 1
ATOM 959 N N . ALA A 1 124 ? -10.343 9.912 19.755 1.00 46.78 124 ALA A N 1
ATOM 960 C CA . ALA A 1 124 ? -10.591 8.679 18.997 1.00 46.78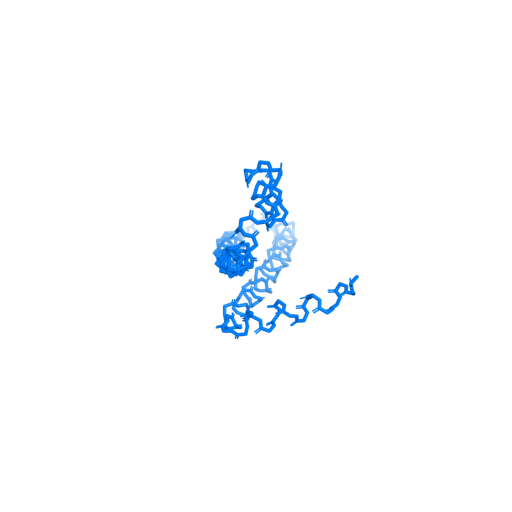 124 ALA A CA 1
ATOM 961 C C . ALA A 1 124 ? -10.196 8.811 17.519 1.00 46.78 124 ALA A C 1
ATOM 963 O O . ALA A 1 124 ? -9.651 7.817 16.982 1.00 46.78 124 ALA A O 1
#

pLDDT: mean 79.38, std 12.96, range [46.78, 95.0]

Solvent-accessible surface area (backbone atoms only — not comparable to full-atom values): 6931 Å² total; per-residue (Å²): 132,64,67,67,62,53,51,55,55,50,53,61,68,48,57,88,44,49,70,52,53,53,49,22,53,52,27,44,52,51,26,52,50,39,52,53,48,47,53,52,51,49,54,53,45,51,50,48,48,69,76,35,77,86,54,86,58,62,66,54,54,51,51,47,52,52,49,50,51,51,30,51,52,28,48,50,54,22,52,53,39,49,49,53,53,51,53,53,50,50,51,54,52,50,52,56,50,48,68,62,47,59,79,45,60,87,83,65,70,87,56,67,71,66,58,63,51,48,53,56,62,74,76,106

Mean predicted aligned error: 10.99 Å